Protein AF-J9R1G7-F1 (afdb_monomer)

Foldseek 3Di:
DPPVPPVVVVVVCLACLLVQLVVLLVCLVVVVVVVVVVDVVPPDPVVVVSVVCNCVRRVVSNVVSLVRYPDPVVVVCPPPVNVLLVLLVVVLVVCVPDCQLVCCCPPPHVDPVVSSVVSSVVSSVCCVPPVVVVVVVVCVVVVVVVD

pLDDT: mean 84.34, std 15.71, range [38.69, 96.69]

Radius of gyration: 21.65 Å; Cα contacts (8 Å, |Δi|>4): 95; chains: 1; bounding box: 41×63×59 Å

Mean predicted aligned error: 9.27 Å

Solvent-accessible surface area (backbone atoms only — not comparable to full-atom values): 8139 Å² total; per-residue (Å²): 144,71,76,78,63,60,66,58,52,60,60,59,51,62,74,43,35,36,58,50,7,50,49,43,43,52,54,49,58,59,49,46,58,58,50,56,74,77,38,92,73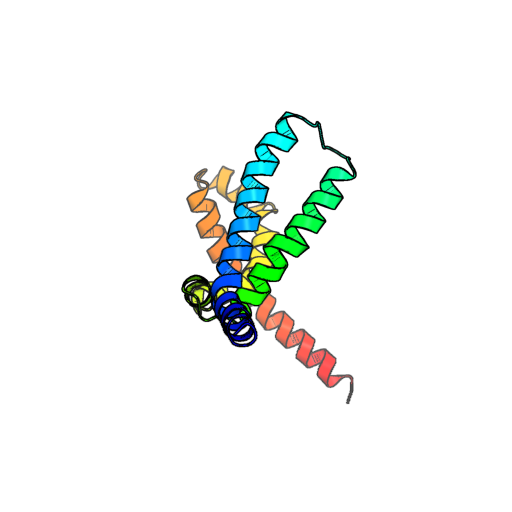,83,82,45,70,65,58,58,54,51,52,52,47,43,44,62,57,11,48,47,36,24,53,52,19,45,74,75,28,92,43,75,65,33,54,56,57,66,31,72,67,44,44,50,50,56,69,17,42,63,52,30,53,56,45,62,75,40,65,58,50,58,51,39,39,75,74,75,49,74,48,66,68,57,49,52,54,52,45,50,51,52,16,47,50,46,32,66,73,44,52,51,53,49,52,53,50,51,52,54,56,60,64,61,75,78,115

Structure (mmCIF, N/CA/C/O backbone):
data_AF-J9R1G7-F1
#
_entry.id   AF-J9R1G7-F1
#
loop_
_atom_site.group_PDB
_atom_site.id
_atom_site.type_symbol
_atom_site.label_atom_id
_atom_site.label_alt_id
_atom_site.label_comp_id
_atom_site.label_asym_id
_atom_site.label_entity_id
_atom_site.label_seq_id
_atom_site.pdbx_PDB_ins_code
_atom_site.Cartn_x
_atom_site.Cartn_y
_atom_site.Cartn_z
_atom_site.occupancy
_atom_site.B_iso_or_equiv
_atom_site.auth_seq_id
_atom_site.auth_comp_id
_atom_site.auth_asym_id
_atom_site.auth_atom_id
_atom_site.pdbx_PDB_model_num
ATOM 1 N N . MET A 1 1 ? 4.847 34.537 34.236 1.00 44.34 1 MET A N 1
ATOM 2 C CA . MET A 1 1 ? 4.129 34.689 32.946 1.00 44.34 1 MET A CA 1
ATOM 3 C C . MET A 1 1 ? 4.749 33.846 31.812 1.00 44.34 1 MET A C 1
ATOM 5 O O . MET A 1 1 ? 4.750 34.285 30.675 1.00 44.34 1 MET A O 1
ATOM 9 N N . LEU A 1 2 ? 5.260 32.627 32.073 1.00 48.72 2 LEU A N 1
ATOM 10 C CA . LEU A 1 2 ? 5.882 31.783 31.025 1.00 48.72 2 LEU A CA 1
ATOM 11 C C . LEU A 1 2 ? 5.438 30.304 31.023 1.00 48.72 2 LEU A C 1
ATOM 13 O O . LEU A 1 2 ? 5.747 29.585 30.083 1.00 48.72 2 LEU A O 1
ATOM 17 N N . VAL A 1 3 ? 4.651 29.850 32.006 1.00 48.97 3 VAL A N 1
ATOM 18 C CA . VAL A 1 3 ? 4.278 28.424 32.145 1.00 48.97 3 VAL A CA 1
ATOM 19 C C . VAL A 1 3 ? 2.987 28.054 31.390 1.00 48.97 3 VAL A C 1
ATOM 21 O O . VAL A 1 3 ? 2.792 26.903 31.016 1.00 48.97 3 VAL A O 1
ATOM 24 N N . SER A 1 4 ? 2.114 29.011 31.058 1.00 43.72 4 SER A N 1
ATOM 25 C CA . SER A 1 4 ? 0.819 28.710 30.415 1.00 43.72 4 SER A CA 1
ATOM 26 C C . SER A 1 4 ? 0.875 28.522 28.891 1.00 43.72 4 SER A C 1
ATOM 28 O O . SER A 1 4 ? -0.090 28.044 28.296 1.00 43.72 4 SER A O 1
ATOM 30 N N . LYS A 1 5 ? 1.989 28.871 28.231 1.00 46.72 5 LYS A N 1
ATOM 31 C CA . LYS A 1 5 ? 2.103 28.810 26.760 1.00 46.72 5 LYS A CA 1
ATOM 32 C C . LYS A 1 5 ? 2.561 27.437 26.243 1.00 46.72 5 LYS A C 1
ATOM 34 O O . LYS A 1 5 ? 2.266 27.089 25.103 1.00 46.72 5 LYS A O 1
ATOM 39 N N . GLN A 1 6 ? 3.228 26.637 27.080 1.00 48.12 6 GLN A N 1
ATOM 40 C CA . GLN A 1 6 ? 3.824 25.353 26.683 1.00 48.12 6 GLN A CA 1
ATOM 41 C C . GLN A 1 6 ? 2.781 24.227 26.551 1.00 48.12 6 GLN A C 1
ATOM 43 O O . GLN A 1 6 ? 2.827 23.460 25.592 1.00 48.12 6 GLN A O 1
ATOM 48 N N . SER A 1 7 ? 1.776 24.193 27.435 1.00 40.03 7 SER A N 1
ATOM 49 C CA . SER A 1 7 ? 0.690 23.194 27.413 1.00 40.03 7 SER A CA 1
ATOM 50 C C . SER A 1 7 ? -0.193 23.295 26.157 1.00 40.03 7 SER A C 1
ATOM 52 O O . SER A 1 7 ? -0.571 22.289 25.556 1.00 40.03 7 SER A O 1
ATOM 54 N N . LYS A 1 8 ? -0.440 24.518 25.669 1.00 38.69 8 LYS A N 1
ATOM 55 C CA . LYS A 1 8 ? -1.257 24.748 24.468 1.00 38.69 8 LYS A CA 1
ATOM 56 C C . LYS A 1 8 ? -0.552 24.297 23.179 1.00 38.69 8 LYS A C 1
ATOM 58 O O . LYS A 1 8 ? -1.217 23.843 22.257 1.00 38.69 8 LYS A O 1
ATOM 63 N N . SER A 1 9 ? 0.781 24.372 23.126 1.00 40.84 9 SER A N 1
ATOM 64 C CA . SER A 1 9 ? 1.578 23.993 21.946 1.00 40.84 9 SER A CA 1
ATOM 65 C C . SER A 1 9 ? 1.567 22.479 21.682 1.00 40.84 9 SER A C 1
ATOM 67 O O . SER A 1 9 ? 1.440 22.046 20.539 1.00 40.84 9 SER A O 1
ATOM 69 N N . ILE A 1 10 ? 1.605 21.663 22.742 1.00 50.75 10 ILE A N 1
ATOM 70 C CA . ILE A 1 10 ? 1.599 20.192 22.633 1.00 50.75 10 ILE A CA 1
ATOM 71 C C . ILE A 1 10 ? 0.238 19.682 22.133 1.00 50.75 10 ILE A C 1
ATOM 73 O O . ILE A 1 10 ? 0.178 18.743 21.342 1.00 50.75 10 ILE A O 1
ATOM 77 N N . HIS A 1 11 ? -0.858 20.339 22.525 1.00 44.75 11 HIS A N 1
ATOM 78 C CA . HIS A 1 11 ? -2.198 19.958 22.079 1.00 44.75 11 HIS A CA 1
ATOM 79 C C . HIS A 1 11 ? -2.464 20.316 20.604 1.00 44.75 11 HIS A C 1
ATOM 81 O O . HIS A 1 11 ? -3.160 19.576 19.923 1.00 44.75 11 HIS A O 1
ATOM 87 N N . ILE A 1 12 ? -1.871 21.405 20.094 1.00 48.12 12 ILE A N 1
ATOM 88 C CA . ILE A 1 12 ? -2.009 21.847 18.690 1.00 48.12 12 ILE A CA 1
ATOM 89 C C . ILE A 1 12 ? -1.182 20.971 17.735 1.00 48.12 12 ILE A C 1
ATOM 91 O O . ILE A 1 12 ? -1.576 20.758 16.588 1.00 48.12 12 ILE A O 1
ATOM 95 N N . LEU A 1 13 ? -0.043 20.441 18.199 1.00 52.03 13 LEU A N 1
ATOM 96 C CA . LEU A 1 13 ? 0.766 19.488 17.432 1.00 52.03 13 LEU A CA 1
ATOM 97 C C . LEU A 1 13 ? 0.046 18.153 17.228 1.00 52.03 13 LEU A C 1
ATOM 99 O O . LEU A 1 13 ? 0.282 17.499 16.219 1.00 52.03 13 LEU A O 1
ATOM 103 N N . LYS A 1 14 ? -0.854 17.784 18.146 1.00 55.56 14 LYS A N 1
ATOM 104 C CA . LYS A 1 14 ? -1.603 16.526 18.104 1.00 55.56 14 LYS A CA 1
ATOM 105 C C . LYS A 1 14 ? -2.664 16.467 16.999 1.00 55.56 14 LYS A C 1
ATOM 107 O O . LYS A 1 14 ? -3.180 15.388 16.772 1.00 55.56 14 LYS A O 1
ATOM 112 N N . ASP A 1 15 ? -2.987 17.586 16.345 1.00 63.38 15 ASP A N 1
ATOM 113 C CA . ASP A 1 15 ? -4.020 17.660 15.297 1.00 63.38 15 ASP A CA 1
ATOM 114 C C . ASP A 1 15 ? -3.435 17.817 13.875 1.00 63.38 15 ASP A C 1
ATOM 116 O O . ASP A 1 15 ? -4.180 18.027 12.911 1.00 63.38 15 ASP A O 1
ATOM 120 N N . LYS A 1 16 ? -2.100 17.787 13.725 1.00 80.06 16 LYS A N 1
ATOM 121 C CA . LYS A 1 16 ? -1.414 18.059 12.445 1.00 80.06 16 LYS A CA 1
ATOM 122 C C . LYS A 1 16 ? -0.255 17.116 12.117 1.00 80.06 16 LYS A C 1
ATOM 124 O O . LYS A 1 16 ? 0.399 17.323 11.091 1.00 80.06 16 LYS A O 1
ATOM 129 N N . VAL A 1 17 ? 0.002 16.082 12.915 1.00 88.62 17 VAL A N 1
ATOM 130 C CA . VAL A 1 17 ? 1.087 15.114 12.682 1.00 88.62 17 VAL A CA 1
ATOM 131 C C . VAL A 1 17 ? 0.907 14.407 11.337 1.00 88.62 17 VAL A C 1
ATOM 133 O O . VAL A 1 17 ? 1.890 14.211 10.622 1.00 88.62 17 VAL A O 1
ATOM 136 N N . THR A 1 18 ? -0.338 14.125 10.926 1.00 88.50 18 THR A N 1
ATOM 137 C CA . THR A 1 18 ? -0.625 13.537 9.603 1.00 88.50 18 THR A CA 1
ATOM 138 C C . THR A 1 18 ? -0.035 14.390 8.474 1.00 88.50 18 THR A C 1
ATOM 140 O O . THR A 1 18 ? 0.643 13.881 7.583 1.00 88.50 18 THR A O 1
ATOM 143 N N . TYR A 1 19 ? -0.257 15.708 8.518 1.00 90.25 19 TYR A N 1
ATOM 144 C CA . TYR A 1 19 ? 0.227 16.626 7.485 1.00 90.25 19 TYR A CA 1
ATOM 145 C C . TYR A 1 19 ? 1.737 16.849 7.567 1.00 90.25 19 TYR A C 1
ATOM 147 O O . TYR A 1 19 ? 2.374 17.015 6.530 1.00 90.25 19 TYR A O 1
ATOM 155 N N . VAL A 1 20 ? 2.318 16.807 8.771 1.00 91.38 20 VAL A N 1
ATOM 156 C CA . VAL A 1 20 ? 3.777 16.852 8.955 1.00 91.38 20 VAL A CA 1
ATOM 157 C C . VAL A 1 20 ? 4.438 15.641 8.294 1.00 91.38 20 VAL A C 1
ATOM 159 O O . VAL A 1 20 ? 5.375 15.821 7.518 1.00 91.3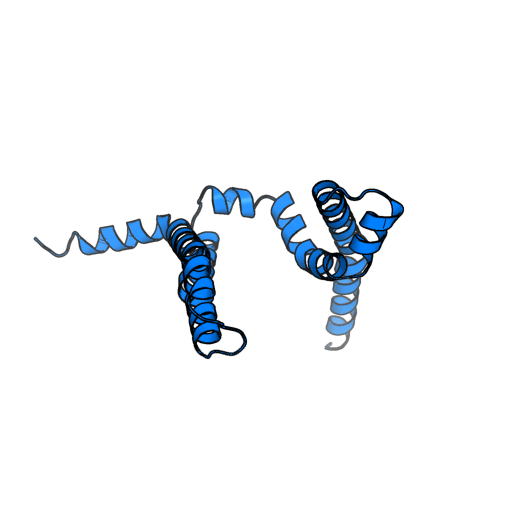8 20 VAL A O 1
ATOM 162 N N . GLY A 1 21 ? 3.916 14.430 8.522 1.00 91.62 21 GLY A N 1
ATOM 163 C CA . GLY A 1 21 ? 4.422 13.211 7.883 1.00 91.62 21 GLY A CA 1
ATOM 164 C C . GLY A 1 21 ? 4.338 13.273 6.354 1.00 91.62 21 GLY A C 1
ATOM 165 O O . GLY A 1 21 ? 5.317 12.990 5.666 1.00 91.62 21 GLY A O 1
ATOM 166 N N . ILE A 1 22 ? 3.205 13.738 5.811 1.00 92.00 22 ILE A N 1
ATOM 167 C CA . ILE A 1 22 ? 3.042 13.953 4.359 1.00 92.00 22 ILE A CA 1
ATOM 168 C C . ILE A 1 22 ? 4.045 14.980 3.835 1.00 92.00 22 ILE A C 1
ATOM 170 O O . ILE A 1 22 ? 4.667 14.747 2.800 1.00 92.00 22 ILE A O 1
ATOM 174 N N . GLY A 1 23 ? 4.226 16.094 4.546 1.00 93.69 23 GLY A N 1
ATOM 175 C CA . GLY A 1 23 ? 5.189 17.130 4.179 1.00 93.69 23 GLY A CA 1
ATOM 176 C C . GLY A 1 23 ? 6.608 16.576 4.071 1.00 93.69 23 GLY A C 1
ATOM 177 O O . GLY A 1 23 ? 7.266 16.788 3.054 1.00 93.69 23 GLY A O 1
ATOM 178 N N . PHE A 1 24 ? 7.051 15.795 5.059 1.00 93.19 24 PHE A N 1
ATOM 179 C CA . PHE A 1 24 ? 8.362 15.138 5.024 1.00 93.19 24 PHE A CA 1
ATOM 180 C C . PHE A 1 24 ? 8.507 14.162 3.854 1.00 93.19 24 PHE A C 1
ATOM 182 O O . PHE A 1 24 ? 9.546 14.162 3.194 1.00 93.19 24 PHE A O 1
ATOM 189 N N . ILE A 1 25 ? 7.474 13.367 3.557 1.00 93.25 25 ILE A N 1
ATOM 190 C CA . ILE A 1 25 ? 7.489 12.449 2.408 1.00 93.25 25 ILE A CA 1
ATOM 191 C C . ILE A 1 25 ? 7.631 13.232 1.097 1.00 93.25 25 ILE A C 1
ATOM 193 O O . ILE A 1 25 ? 8.459 12.875 0.262 1.00 93.25 25 ILE A O 1
ATOM 197 N N . LEU A 1 26 ? 6.872 14.316 0.914 1.00 93.69 26 LEU A N 1
ATOM 198 C CA . LEU A 1 26 ? 6.946 15.137 -0.299 1.00 93.69 26 LEU A CA 1
ATOM 199 C C . LEU A 1 26 ? 8.319 15.793 -0.465 1.00 93.69 26 LEU A C 1
ATOM 201 O O . LEU A 1 26 ? 8.897 15.736 -1.551 1.00 93.69 26 LEU A O 1
ATOM 205 N N . VAL A 1 27 ? 8.865 16.362 0.613 1.00 92.25 27 VAL A N 1
ATOM 206 C CA . VAL A 1 27 ? 10.213 16.949 0.613 1.00 92.25 27 VAL A CA 1
ATOM 207 C C . VAL A 1 27 ? 11.260 15.893 0.262 1.00 92.25 27 VAL A C 1
ATOM 209 O O . VAL A 1 27 ? 12.134 16.159 -0.560 1.00 92.25 27 VAL A O 1
ATOM 212 N N . TYR A 1 28 ? 11.150 14.685 0.820 1.00 90.00 28 TYR A N 1
ATOM 213 C CA . TYR A 1 28 ? 12.053 13.582 0.498 1.00 90.00 28 TYR A CA 1
ATOM 214 C C . TYR A 1 28 ? 11.972 13.173 -0.978 1.00 90.00 28 TYR A C 1
ATOM 216 O O . TYR A 1 28 ? 13.008 13.014 -1.618 1.00 90.00 28 TYR A O 1
ATOM 224 N N . LEU A 1 29 ? 10.766 13.026 -1.538 1.00 88.94 29 LEU A N 1
ATOM 225 C CA . LEU A 1 29 ? 10.580 12.620 -2.937 1.00 88.94 29 LEU A CA 1
ATOM 226 C C . LEU A 1 29 ? 11.165 13.644 -3.916 1.00 88.94 29 LEU A C 1
ATOM 228 O O . LEU A 1 29 ? 11.865 13.262 -4.854 1.00 88.94 29 LEU A O 1
ATOM 232 N N . ILE A 1 30 ? 10.920 14.935 -3.671 1.00 89.06 30 ILE A N 1
ATOM 233 C CA . ILE A 1 30 ? 11.469 16.023 -4.492 1.00 89.06 30 ILE A CA 1
ATOM 234 C C . ILE A 1 30 ? 12.990 16.092 -4.317 1.00 89.06 30 ILE A C 1
ATOM 236 O O . ILE A 1 30 ? 13.727 16.140 -5.299 1.00 89.06 30 ILE A O 1
ATOM 240 N N . GLY A 1 31 ? 13.479 16.034 -3.075 1.00 84.94 31 GLY A N 1
ATOM 241 C CA . GLY A 1 31 ? 14.910 16.073 -2.773 1.00 84.94 31 GLY A CA 1
ATOM 242 C C . GLY A 1 31 ? 15.681 14.903 -3.387 1.00 84.94 31 GLY A C 1
ATOM 243 O O . GLY A 1 31 ? 16.768 15.099 -3.931 1.00 84.94 31 GLY A O 1
ATOM 244 N N . MET A 1 32 ? 15.106 13.696 -3.378 1.00 79.00 32 MET A N 1
ATOM 245 C CA . MET A 1 32 ? 15.741 12.502 -3.940 1.00 79.00 32 MET A CA 1
ATOM 246 C C . MET A 1 32 ? 15.998 12.632 -5.447 1.00 79.00 32 MET A C 1
ATOM 248 O O . MET A 1 32 ? 16.994 12.092 -5.931 1.00 79.00 32 MET A O 1
ATOM 252 N N . GLN A 1 33 ? 15.154 13.358 -6.188 1.00 80.06 33 GLN A N 1
ATOM 253 C CA . GLN A 1 33 ? 15.367 13.596 -7.618 1.00 80.06 33 GLN A CA 1
ATOM 254 C C . GLN A 1 33 ? 16.667 14.370 -7.880 1.00 80.06 33 GLN A C 1
ATOM 256 O O . GLN A 1 33 ? 17.425 14.005 -8.777 1.00 80.06 33 GLN A O 1
ATOM 261 N N . TYR A 1 34 ? 16.957 15.391 -7.071 1.00 79.00 34 TYR A N 1
ATOM 262 C CA . TYR A 1 34 ? 18.193 16.169 -7.181 1.00 79.00 34 TYR A CA 1
ATOM 263 C C . TYR A 1 34 ? 19.409 15.395 -6.662 1.00 79.00 34 TYR A C 1
ATOM 265 O O . TYR A 1 34 ? 20.460 15.406 -7.295 1.00 79.00 34 TYR A O 1
ATOM 273 N N . PHE A 1 35 ? 19.261 14.661 -5.554 1.00 73.69 35 PHE A N 1
ATOM 274 C CA . PHE A 1 35 ? 20.349 13.850 -4.995 1.00 73.69 35 PHE A CA 1
ATOM 275 C C . PHE A 1 35 ? 20.801 12.731 -5.943 1.00 73.69 35 PHE A C 1
ATOM 277 O O . PHE A 1 35 ? 22.002 12.531 -6.116 1.00 73.69 35 PHE A O 1
ATOM 284 N N . ARG A 1 36 ? 19.863 12.038 -6.605 1.00 71.19 36 ARG A N 1
ATOM 285 C CA . ARG A 1 36 ? 20.183 11.001 -7.605 1.00 71.19 36 ARG A CA 1
ATOM 286 C C . ARG A 1 36 ? 20.845 11.550 -8.868 1.00 71.19 36 ARG A C 1
ATOM 288 O O . ARG A 1 36 ? 21.535 10.802 -9.544 1.00 71.19 36 ARG A O 1
ATOM 295 N N . ALA A 1 37 ? 20.612 12.817 -9.208 1.00 68.12 37 ALA A N 1
ATOM 296 C CA . ALA A 1 37 ? 21.241 13.443 -10.369 1.00 68.12 37 ALA A CA 1
ATOM 297 C C . ALA A 1 37 ? 22.720 13.790 -10.123 1.00 68.12 37 ALA A C 1
ATOM 299 O O . ALA A 1 37 ? 23.482 13.906 -11.077 1.00 68.12 37 ALA A O 1
ATOM 300 N N . ILE A 1 38 ? 23.117 13.961 -8.857 1.00 65.06 38 ILE A N 1
ATOM 301 C CA . ILE A 1 38 ? 24.473 14.369 -8.463 1.00 65.06 38 ILE A CA 1
ATOM 302 C C . ILE A 1 38 ? 25.321 13.163 -8.026 1.00 65.06 38 ILE A C 1
ATOM 304 O O . ILE A 1 38 ? 26.526 13.151 -8.261 1.00 65.06 38 ILE A O 1
ATOM 308 N N . PHE A 1 39 ? 24.709 12.138 -7.422 1.00 64.88 39 PHE A N 1
ATOM 309 C CA . PHE A 1 39 ? 25.402 10.956 -6.905 1.00 64.88 39 PHE A CA 1
ATOM 310 C C . PHE A 1 39 ? 24.907 9.676 -7.604 1.00 64.88 39 PHE A C 1
ATOM 312 O O . PHE A 1 39 ? 23.706 9.394 -7.609 1.00 64.88 39 PHE A O 1
ATOM 319 N N . ASP A 1 40 ? 25.823 8.871 -8.160 1.00 63.19 40 ASP A N 1
ATOM 320 C CA . ASP A 1 40 ? 25.521 7.583 -8.814 1.00 63.19 40 ASP A CA 1
ATOM 321 C C . ASP A 1 40 ? 25.271 6.481 -7.757 1.00 63.19 40 ASP A C 1
ATOM 323 O O . ASP A 1 40 ? 26.081 5.594 -7.485 1.00 63.19 40 ASP A O 1
ATOM 327 N N . LEU A 1 41 ? 24.141 6.613 -7.057 1.00 62.09 41 LEU A N 1
ATOM 328 C CA . LEU A 1 41 ? 23.792 5.890 -5.829 1.00 62.09 41 LEU A CA 1
ATOM 329 C C . LEU A 1 41 ? 23.247 4.479 -6.103 1.00 62.09 41 LEU A C 1
ATOM 331 O O . LEU A 1 41 ? 22.105 4.165 -5.753 1.00 62.09 41 LEU A O 1
ATOM 335 N N . LYS A 1 42 ? 24.043 3.604 -6.727 1.00 59.22 42 LYS A N 1
ATOM 336 C CA . LYS A 1 42 ? 23.653 2.188 -6.881 1.00 59.22 42 LYS A CA 1
ATOM 337 C C . LYS A 1 42 ? 23.893 1.341 -5.622 1.00 59.22 42 LYS A C 1
ATOM 339 O O . LYS A 1 42 ? 23.116 0.420 -5.401 1.00 59.22 42 LYS A O 1
ATOM 344 N N . TYR A 1 43 ? 24.887 1.666 -4.782 1.00 62.12 43 TYR A N 1
ATOM 345 C CA . TYR A 1 43 ? 25.253 0.866 -3.590 1.00 62.12 43 TYR A CA 1
ATOM 346 C C . TYR A 1 43 ? 25.784 1.688 -2.405 1.00 62.12 43 TYR A C 1
ATOM 348 O O . TYR A 1 43 ? 26.560 1.200 -1.588 1.00 62.12 43 TYR A O 1
ATOM 356 N N . ASP A 1 44 ? 25.393 2.953 -2.312 1.00 70.81 44 ASP A N 1
ATOM 357 C CA . ASP A 1 44 ? 25.949 3.859 -1.312 1.00 70.81 44 ASP A CA 1
ATOM 358 C C . ASP A 1 44 ? 25.221 3.707 0.045 1.00 70.81 44 ASP A C 1
ATOM 360 O O . ASP A 1 44 ? 23.981 3.716 0.069 1.00 70.81 44 ASP A O 1
ATOM 364 N N . PRO A 1 45 ? 25.941 3.617 1.183 1.00 79.12 45 PRO A N 1
ATOM 365 C CA . PRO A 1 45 ? 25.388 3.799 2.529 1.00 79.12 45 PRO A CA 1
ATOM 366 C C . PRO A 1 45 ? 24.392 4.963 2.653 1.00 79.12 45 PRO A C 1
ATOM 368 O O . PRO A 1 45 ? 23.433 4.882 3.428 1.00 79.12 45 PRO A O 1
ATOM 371 N N . ALA A 1 46 ? 24.560 6.016 1.848 1.00 78.62 46 ALA A N 1
ATOM 372 C CA . ALA A 1 46 ? 23.628 7.135 1.765 1.00 78.62 46 ALA A CA 1
ATOM 373 C C . ALA A 1 46 ? 22.181 6.712 1.434 1.00 78.62 46 ALA A C 1
ATOM 375 O O . ALA A 1 46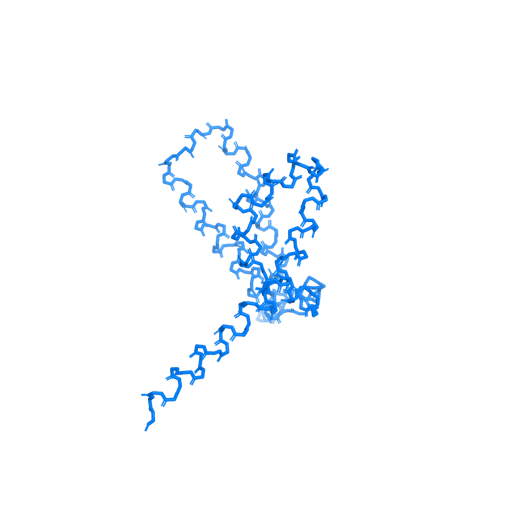 ? 21.237 7.277 1.990 1.00 78.62 46 ALA A O 1
ATOM 376 N N . VAL A 1 47 ? 21.972 5.690 0.591 1.00 78.50 47 VAL A N 1
ATOM 377 C CA . VAL A 1 47 ? 20.623 5.188 0.269 1.00 78.50 47 VAL A CA 1
ATOM 378 C C . VAL A 1 47 ? 19.976 4.584 1.509 1.00 78.50 47 VAL A C 1
ATOM 380 O O . VAL A 1 47 ? 18.836 4.932 1.819 1.00 78.50 47 VAL A O 1
ATOM 383 N N . PHE A 1 48 ? 20.705 3.750 2.256 1.00 84.06 48 PHE A N 1
ATOM 384 C CA . PHE A 1 48 ? 20.212 3.141 3.494 1.00 84.06 48 PHE A CA 1
ATOM 385 C C . PHE A 1 48 ? 19.820 4.203 4.528 1.00 84.06 48 PHE A C 1
ATOM 387 O O . PHE A 1 48 ? 18.708 4.168 5.059 1.00 84.06 48 PHE A O 1
ATOM 394 N N . VAL A 1 49 ? 20.688 5.198 4.747 1.00 85.88 49 VAL A N 1
ATOM 395 C CA . VAL A 1 49 ? 20.407 6.324 5.653 1.00 85.88 49 VAL A CA 1
ATOM 396 C C . VAL A 1 49 ? 19.170 7.096 5.192 1.00 85.88 49 VAL A C 1
ATOM 398 O O . VAL A 1 49 ? 18.295 7.402 6.001 1.00 85.88 49 VAL A O 1
ATOM 401 N N . SER A 1 50 ? 19.044 7.354 3.887 1.00 85.38 50 SER A N 1
ATOM 402 C CA . SER A 1 50 ? 17.897 8.074 3.327 1.00 85.38 50 SER A CA 1
ATOM 403 C C . SER A 1 50 ? 16.581 7.298 3.494 1.00 85.38 50 SER A C 1
ATOM 405 O O . SER A 1 50 ? 15.559 7.898 3.825 1.00 85.38 50 SER A O 1
ATOM 407 N N . MET A 1 51 ? 16.592 5.969 3.325 1.00 86.75 51 MET A N 1
ATOM 408 C CA . MET A 1 51 ? 15.405 5.131 3.526 1.00 86.75 51 MET A CA 1
ATOM 409 C C . MET A 1 51 ? 15.022 5.052 5.006 1.00 86.75 51 MET A C 1
ATOM 411 O O . MET A 1 51 ? 13.837 5.133 5.336 1.00 86.75 51 MET A O 1
ATOM 415 N N . GLY A 1 52 ? 16.012 4.955 5.899 1.00 90.62 52 GLY A N 1
ATOM 416 C CA . GLY A 1 52 ? 15.796 5.029 7.344 1.00 90.62 52 GLY A CA 1
ATOM 417 C C . GLY A 1 52 ? 15.173 6.363 7.759 1.00 90.62 52 GLY A C 1
ATOM 418 O O . GLY A 1 52 ? 14.168 6.379 8.470 1.00 90.62 52 GLY A O 1
ATOM 419 N N . ALA A 1 53 ? 15.705 7.475 7.245 1.00 90.19 53 ALA A N 1
ATOM 420 C CA . ALA A 1 53 ? 15.171 8.811 7.495 1.00 90.19 53 ALA A CA 1
ATOM 421 C C . ALA A 1 53 ? 13.727 8.963 6.989 1.00 90.19 53 ALA A C 1
ATOM 423 O O . ALA A 1 53 ? 12.876 9.449 7.732 1.00 90.19 53 ALA A O 1
ATOM 424 N N . LEU A 1 54 ? 13.417 8.497 5.771 1.00 92.06 54 LEU A N 1
ATOM 425 C CA . LEU A 1 54 ? 12.049 8.514 5.237 1.00 92.06 54 LEU A CA 1
ATOM 426 C C . LEU A 1 54 ? 11.088 7.699 6.114 1.00 92.06 54 LEU A C 1
ATOM 428 O O . LEU A 1 54 ? 9.979 8.151 6.407 1.00 92.06 54 LEU A O 1
ATOM 432 N N . SER A 1 55 ? 11.505 6.505 6.536 1.00 93.00 55 SER A N 1
ATOM 433 C CA . SER A 1 55 ? 10.677 5.633 7.370 1.00 93.00 55 SER A CA 1
ATOM 434 C C . SER A 1 55 ? 10.374 6.273 8.728 1.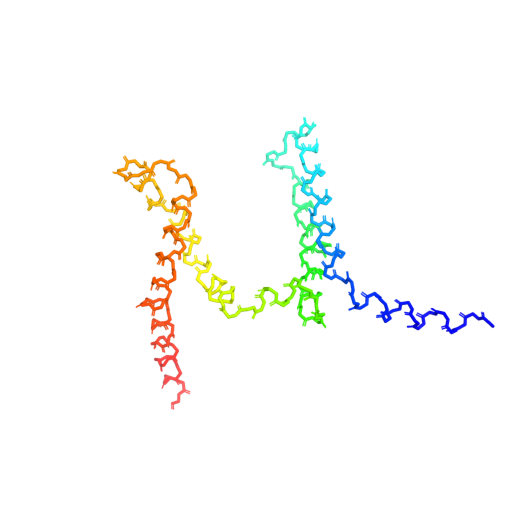00 93.00 55 SER A C 1
ATOM 436 O O . SER A 1 55 ? 9.216 6.332 9.143 1.00 93.00 55 SER A O 1
ATOM 438 N N . LEU A 1 56 ? 11.391 6.832 9.390 1.00 93.75 56 LEU A N 1
ATOM 439 C CA . LEU A 1 56 ? 11.264 7.392 10.738 1.00 93.75 56 LEU A CA 1
ATOM 440 C C . LEU A 1 56 ? 10.635 8.788 10.779 1.00 93.75 56 LEU A C 1
ATOM 442 O O . LEU A 1 56 ? 9.891 9.079 11.709 1.00 93.75 56 LEU A O 1
ATOM 446 N N . LEU A 1 57 ? 10.933 9.657 9.810 1.00 92.38 57 LEU A N 1
ATOM 447 C CA . LEU A 1 57 ? 10.481 11.056 9.816 1.00 92.38 57 LEU A CA 1
ATOM 448 C C . LEU A 1 57 ? 9.260 11.299 8.922 1.00 92.38 57 LEU A C 1
ATOM 450 O O . LEU A 1 57 ? 8.509 12.242 9.155 1.00 92.38 57 LEU A O 1
ATOM 454 N N . GLY A 1 58 ? 9.044 10.460 7.908 1.00 92.50 58 GLY A N 1
ATOM 455 C CA . GLY A 1 58 ? 7.896 10.555 7.008 1.00 92.50 58 GLY A CA 1
ATOM 456 C C . GLY A 1 58 ? 6.797 9.563 7.371 1.00 92.50 58 GLY A C 1
ATOM 457 O O . GLY A 1 58 ? 5.693 9.953 7.756 1.00 92.50 58 GLY A O 1
ATOM 458 N N . ILE A 1 59 ? 7.104 8.268 7.257 1.00 93.62 59 ILE A N 1
ATOM 459 C CA . ILE A 1 59 ? 6.102 7.195 7.356 1.00 93.62 59 ILE A CA 1
ATOM 460 C C . ILE A 1 59 ? 5.605 7.023 8.795 1.00 93.62 59 ILE A C 1
ATOM 462 O O . ILE A 1 59 ? 4.395 6.979 9.012 1.00 93.62 59 ILE A O 1
ATOM 466 N N . ALA A 1 60 ? 6.496 6.953 9.787 1.00 94.38 60 ALA A N 1
ATOM 467 C CA . ALA A 1 60 ? 6.093 6.732 11.176 1.00 94.38 60 ALA A CA 1
ATOM 468 C C . ALA A 1 60 ? 5.189 7.859 11.728 1.00 94.38 60 ALA A C 1
ATOM 470 O O . ALA A 1 60 ? 4.133 7.533 12.278 1.00 94.38 60 ALA A O 1
ATOM 471 N N . PRO A 1 61 ? 5.486 9.162 11.528 1.00 92.25 61 PRO A N 1
ATOM 472 C CA . PRO A 1 61 ? 4.589 10.239 11.943 1.00 92.25 61 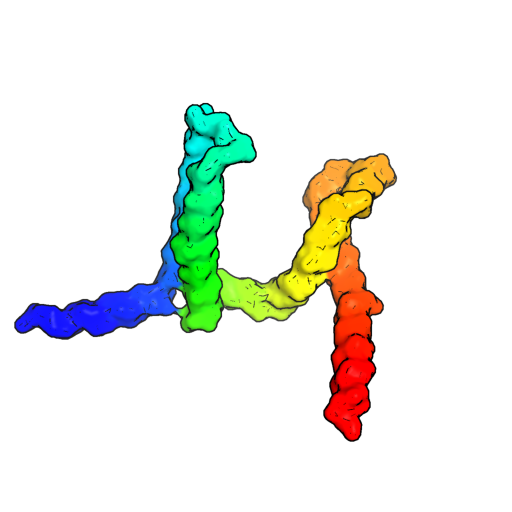PRO A CA 1
ATOM 473 C C . PRO A 1 61 ? 3.282 10.249 11.150 1.00 92.25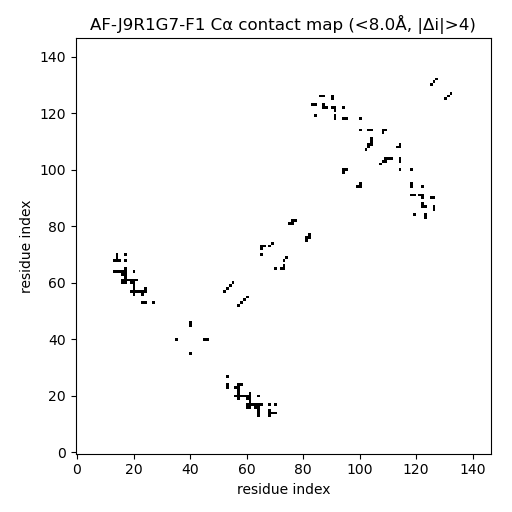 61 PRO A C 1
ATOM 475 O O . PRO A 1 61 ? 2.226 10.492 11.730 1.00 92.25 61 PRO A O 1
ATOM 478 N N . LEU A 1 62 ? 3.320 9.923 9.851 1.00 93.94 62 LEU A N 1
ATOM 479 C CA . LEU A 1 62 ? 2.109 9.781 9.042 1.00 93.94 62 LEU A CA 1
ATOM 480 C C . LEU A 1 62 ? 1.177 8.710 9.619 1.00 93.94 62 LEU A C 1
ATOM 482 O O . LEU A 1 62 ? -0.002 8.985 9.823 1.00 93.94 62 LEU A O 1
ATOM 486 N N . LEU A 1 63 ? 1.697 7.511 9.901 1.00 92.81 63 LEU A N 1
ATOM 487 C CA . LEU A 1 63 ? 0.915 6.416 10.483 1.00 92.81 63 LEU A CA 1
ATOM 488 C C . LEU A 1 63 ? 0.392 6.784 11.873 1.00 92.81 63 LEU A C 1
ATOM 490 O O . LEU A 1 63 ? -0.784 6.568 12.161 1.00 92.81 63 LEU A O 1
ATOM 494 N N . TRP A 1 64 ? 1.236 7.390 12.713 1.00 92.50 64 TRP A N 1
ATOM 495 C CA . TRP A 1 64 ? 0.833 7.857 14.038 1.00 92.50 64 TRP A CA 1
ATOM 496 C C . TRP A 1 64 ? -0.319 8.864 13.967 1.00 92.50 64 TRP A C 1
ATOM 498 O O . TRP A 1 64 ? -1.311 8.714 14.685 1.00 92.50 64 TRP A O 1
ATOM 508 N N . GLY A 1 65 ? -0.204 9.855 13.078 1.00 91.00 65 GLY A N 1
ATOM 509 C CA . GLY A 1 65 ? -1.238 10.853 12.829 1.00 91.00 65 GLY A CA 1
ATOM 510 C C . GLY A 1 65 ? -2.520 10.219 12.299 1.00 91.00 65 GLY A C 1
ATOM 511 O O . GLY A 1 65 ? -3.594 10.478 12.827 1.00 91.00 65 GLY A O 1
ATOM 512 N N . LEU A 1 66 ? -2.423 9.305 11.332 1.00 91.44 66 LEU A N 1
ATOM 513 C CA . LEU A 1 66 ? -3.596 8.656 10.744 1.00 91.44 66 LEU A CA 1
ATOM 514 C C . LEU A 1 66 ? -4.406 7.840 11.769 1.00 91.44 66 LEU A C 1
ATOM 516 O O . LEU A 1 66 ? -5.634 7.789 11.666 1.00 91.44 66 LEU A O 1
ATOM 520 N N . ILE A 1 67 ? -3.721 7.234 12.751 1.00 90.94 67 ILE A N 1
ATOM 521 C CA . ILE A 1 67 ? -4.321 6.440 13.836 1.00 90.94 67 ILE A CA 1
ATOM 522 C C . ILE A 1 67 ? -4.969 7.331 14.909 1.00 90.94 67 ILE A C 1
ATOM 524 O O . ILE A 1 67 ? -6.052 7.002 15.396 1.00 90.94 67 ILE A O 1
ATOM 528 N N . HIS A 1 68 ? -4.333 8.442 15.293 1.00 89.25 68 HIS A N 1
ATOM 529 C CA . HIS A 1 68 ? -4.774 9.261 16.433 1.00 89.25 68 HIS A CA 1
ATOM 530 C C . HIS A 1 68 ? -5.612 10.488 16.047 1.00 89.25 68 HIS A C 1
ATOM 532 O O . HIS A 1 68 ? -6.337 11.017 16.890 1.00 89.25 68 HIS A O 1
ATOM 538 N N . GLU A 1 69 ? -5.541 10.942 14.795 1.00 87.25 69 GLU A N 1
ATOM 539 C CA . GLU A 1 69 ? -6.172 12.175 14.322 1.00 87.25 69 GLU A CA 1
ATOM 540 C C . GLU A 1 69 ? -7.358 11.887 13.396 1.00 87.25 69 GLU A C 1
ATOM 542 O O . GLU A 1 69 ? -7.310 11.038 12.505 1.00 87.25 69 GLU A O 1
ATOM 547 N N . ARG A 1 70 ? -8.435 12.670 13.527 1.00 85.88 70 ARG A N 1
ATOM 548 C CA . ARG A 1 70 ? -9.600 12.614 12.624 1.00 85.88 70 ARG A CA 1
ATOM 549 C C . ARG A 1 70 ? -9.454 13.591 11.451 1.00 85.88 70 ARG A C 1
ATOM 551 O O . ARG A 1 70 ? -10.326 14.430 11.218 1.00 85.88 70 ARG A O 1
ATOM 558 N N . THR A 1 71 ? -8.359 13.483 10.701 1.00 89.56 71 THR A N 1
ATOM 559 C CA . THR A 1 71 ? -8.114 14.314 9.507 1.00 89.56 71 THR A CA 1
ATOM 560 C C . THR A 1 71 ? -8.979 13.892 8.313 1.00 89.56 71 THR A C 1
ATOM 562 O O . THR A 1 71 ? -9.526 12.789 8.275 1.00 89.56 71 THR A O 1
ATOM 565 N N . PHE A 1 72 ? -9.101 14.761 7.301 1.00 89.75 72 PHE A N 1
ATOM 566 C CA . PHE A 1 72 ? -9.765 14.425 6.032 1.00 89.75 72 PHE A CA 1
ATOM 567 C C . PHE A 1 72 ? -9.149 13.179 5.377 1.00 89.75 72 PHE A C 1
ATOM 569 O O . PHE A 1 72 ? -9.867 12.295 4.917 1.00 89.75 72 PHE A O 1
ATOM 576 N N . ILE A 1 73 ? -7.820 13.075 5.426 1.00 89.44 73 ILE A N 1
ATOM 577 C CA . ILE A 1 73 ? -7.062 11.941 4.893 1.00 89.44 73 ILE A CA 1
ATOM 578 C C . ILE A 1 73 ? -7.385 10.670 5.677 1.00 89.44 73 ILE A C 1
ATOM 580 O O . ILE A 1 73 ? -7.716 9.659 5.067 1.00 89.44 73 ILE A O 1
ATOM 584 N N . SER A 1 74 ? -7.396 10.731 7.014 1.00 90.56 74 SER A N 1
ATOM 585 C CA . SER A 1 74 ? -7.819 9.599 7.850 1.00 90.56 74 SER A CA 1
ATOM 586 C C . SER A 1 74 ? -9.248 9.147 7.515 1.00 90.56 74 SER A C 1
ATOM 588 O O . SER A 1 74 ? -9.494 7.950 7.377 1.00 90.56 74 SER A O 1
ATOM 590 N N . LYS A 1 75 ? -10.184 10.078 7.274 1.00 91.50 75 LYS A N 1
ATOM 591 C CA . LYS A 1 75 ? -11.568 9.742 6.885 1.00 91.50 75 LYS A CA 1
ATOM 592 C C . LYS A 1 75 ? -11.655 9.029 5.533 1.00 91.50 75 LYS A C 1
ATOM 594 O O . LYS A 1 75 ? -12.363 8.031 5.439 1.00 91.50 75 LYS A O 1
ATOM 599 N N . ILE A 1 76 ? -10.935 9.504 4.512 1.00 94.25 76 ILE A N 1
ATOM 600 C CA . ILE A 1 76 ? -10.891 8.840 3.196 1.00 94.25 76 ILE A CA 1
ATOM 601 C C . ILE A 1 76 ? -10.243 7.461 3.317 1.00 94.25 76 ILE A C 1
ATOM 603 O O . ILE A 1 76 ? -10.790 6.482 2.810 1.00 94.25 76 ILE A O 1
ATOM 607 N N . LEU A 1 77 ? -9.096 7.371 4.000 1.00 92.12 77 LEU A N 1
ATOM 608 C CA . LEU A 1 77 ? -8.352 6.117 4.120 1.00 92.12 77 LEU A CA 1
ATOM 609 C C . LEU A 1 77 ? -9.085 5.068 4.965 1.00 92.12 77 LEU A C 1
ATOM 611 O O . LEU A 1 77 ? -8.925 3.874 4.728 1.00 92.12 77 LEU A O 1
ATOM 615 N N . SER A 1 78 ? -9.939 5.508 5.891 1.00 93.81 78 SER A N 1
ATOM 616 C CA . SER A 1 78 ? -10.769 4.631 6.728 1.00 93.81 78 SER A CA 1
ATOM 617 C C . SER A 1 78 ? -12.101 4.234 6.080 1.00 93.81 78 SER A C 1
ATOM 619 O O . SER A 1 78 ? -12.866 3.480 6.683 1.00 93.81 78 SER A O 1
ATOM 621 N N . ALA A 1 79 ? -12.422 4.736 4.881 1.00 96.06 79 ALA A N 1
ATOM 622 C CA . ALA A 1 79 ? -13.654 4.373 4.186 1.00 96.06 79 ALA A CA 1
ATOM 623 C C . ALA A 1 79 ? -13.667 2.867 3.849 1.00 96.06 79 ALA A C 1
ATOM 625 O O . ALA A 1 79 ? -12.627 2.312 3.488 1.00 96.06 79 ALA A O 1
ATOM 626 N N . PRO A 1 80 ? -14.829 2.185 3.886 1.00 95.06 80 PRO A N 1
ATOM 627 C CA . PRO A 1 80 ? -14.903 0.727 3.730 1.00 95.06 80 PRO A CA 1
ATOM 628 C C . PRO A 1 80 ? -14.325 0.233 2.397 1.00 95.06 80 PRO A C 1
ATOM 630 O O . PRO A 1 80 ? -13.682 -0.813 2.350 1.00 95.06 80 PRO A O 1
ATOM 633 N N . PHE A 1 81 ? -14.500 1.010 1.324 1.00 94.38 81 PHE A N 1
ATOM 634 C CA . PHE A 1 81 ? -13.897 0.718 0.026 1.00 94.38 81 PHE A CA 1
ATOM 635 C C . PHE A 1 81 ? -12.364 0.809 0.060 1.00 94.38 81 PHE A C 1
ATOM 637 O O . PHE A 1 81 ? -11.691 -0.096 -0.427 1.00 94.38 81 PHE A O 1
ATOM 644 N N . MET A 1 82 ? -11.802 1.851 0.684 1.00 95.25 82 MET A N 1
ATOM 645 C CA . MET A 1 82 ? -10.348 2.002 0.803 1.00 95.25 82 MET A CA 1
ATOM 646 C C . MET A 1 82 ? -9.742 0.926 1.710 1.00 95.25 82 MET A C 1
ATOM 648 O O . MET A 1 82 ? -8.678 0.391 1.414 1.00 95.25 82 MET A O 1
ATOM 652 N N . VAL A 1 83 ? -10.455 0.540 2.770 1.00 94.56 83 VAL A N 1
ATOM 653 C CA . VAL A 1 83 ? -10.077 -0.584 3.632 1.00 94.56 83 VAL A CA 1
ATOM 654 C C . VAL A 1 83 ? -10.068 -1.898 2.844 1.00 94.56 83 VAL A C 1
ATOM 656 O O . VAL A 1 83 ? -9.133 -2.682 2.989 1.00 94.56 83 VAL A O 1
ATOM 659 N N . LEU A 1 84 ? -11.064 -2.145 1.984 1.00 95.38 84 LEU A N 1
ATOM 660 C CA . LEU A 1 84 ? -11.085 -3.326 1.112 1.00 95.38 84 LEU A CA 1
ATOM 661 C C . LEU A 1 84 ? -9.903 -3.328 0.130 1.00 95.38 84 LEU A C 1
ATOM 663 O O . LEU A 1 84 ? -9.211 -4.342 0.027 1.00 95.38 84 LEU A O 1
ATOM 667 N N . LEU A 1 85 ? -9.638 -2.196 -0.533 1.00 95.19 85 LEU A N 1
ATOM 668 C CA . LEU A 1 85 ? -8.469 -2.039 -1.404 1.00 95.19 85 LEU A CA 1
ATOM 669 C C . LEU A 1 85 ? -7.169 -2.304 -0.639 1.00 95.19 85 LEU A C 1
ATOM 671 O O . LEU A 1 85 ? -6.328 -3.064 -1.116 1.00 95.19 85 LEU A O 1
ATOM 675 N N . GLY A 1 86 ? -7.047 -1.766 0.576 1.00 94.19 86 GLY A N 1
ATOM 676 C CA . GLY A 1 86 ? -5.914 -1.989 1.470 1.00 94.19 86 GLY A CA 1
ATOM 677 C C . GLY A 1 86 ? -5.697 -3.465 1.804 1.00 94.19 86 GLY A C 1
ATOM 678 O O . GLY A 1 86 ? -4.581 -3.956 1.652 1.00 94.19 86 GLY A O 1
ATOM 679 N N . LYS A 1 87 ? -6.747 -4.212 2.173 1.00 94.25 87 LYS A N 1
ATOM 680 C CA . LYS A 1 87 ? -6.636 -5.664 2.428 1.00 94.25 87 LYS A CA 1
ATOM 681 C C . LYS A 1 87 ? -6.219 -6.443 1.179 1.00 94.25 87 LYS A C 1
ATOM 683 O O . LYS A 1 87 ? -5.386 -7.337 1.263 1.00 94.25 87 LYS A O 1
ATOM 688 N N . SER A 1 88 ? -6.751 -6.065 0.017 1.00 96.38 88 SER A N 1
ATOM 689 C CA . SER A 1 88 ? -6.382 -6.682 -1.262 1.00 96.38 88 SER A CA 1
ATOM 690 C C . SER A 1 88 ? -5.013 -6.227 -1.796 1.00 96.38 88 SER A C 1
ATOM 692 O O . SER A 1 88 ? -4.508 -6.802 -2.755 1.00 96.38 88 SER A O 1
ATOM 694 N N . SER A 1 89 ? -4.375 -5.212 -1.202 1.00 95.75 89 SER A N 1
ATOM 695 C CA . SER A 1 89 ? -3.148 -4.607 -1.748 1.00 95.75 89 SER A CA 1
ATOM 696 C C . SER A 1 89 ? -1.968 -5.582 -1.832 1.00 95.75 89 SER A C 1
ATOM 698 O O . SER A 1 89 ? -1.147 -5.469 -2.742 1.00 95.75 89 SER A O 1
ATOM 700 N N . TYR A 1 90 ? -1.910 -6.574 -0.937 1.00 94.19 90 TYR A N 1
ATOM 701 C CA . TYR A 1 90 ? -0.892 -7.623 -0.976 1.00 94.19 90 TYR A CA 1
ATOM 702 C C . TYR A 1 90 ? -1.024 -8.499 -2.227 1.00 94.19 90 TYR A C 1
ATOM 704 O O . TYR A 1 90 ? -0.057 -8.682 -2.966 1.00 94.19 90 TYR A O 1
ATOM 712 N N . ILE A 1 91 ? -2.234 -8.975 -2.526 1.00 95.38 91 ILE A N 1
ATOM 713 C CA . ILE A 1 91 ? -2.487 -9.766 -3.736 1.00 95.38 91 ILE A CA 1
ATOM 714 C C . ILE A 1 91 ? -2.244 -8.916 -4.976 1.00 95.38 91 ILE A C 1
ATOM 716 O O . ILE A 1 91 ? -1.592 -9.380 -5.908 1.00 95.38 91 ILE A O 1
ATOM 720 N N . PHE A 1 92 ? -2.694 -7.657 -4.961 1.00 96.44 92 PHE A N 1
ATOM 721 C CA . PHE A 1 92 ? -2.444 -6.707 -6.041 1.00 96.44 92 PHE A CA 1
ATOM 722 C C . PHE A 1 92 ? -0.945 -6.600 -6.331 1.00 96.44 92 PHE A C 1
ATOM 724 O O . PHE A 1 92 ? -0.539 -6.705 -7.485 1.00 96.44 92 PHE A O 1
ATOM 731 N N . TYR A 1 93 ? -0.116 -6.445 -5.294 1.00 94.94 93 TYR A N 1
ATOM 732 C CA . TYR A 1 93 ? 1.338 -6.384 -5.428 1.00 94.94 93 TYR A CA 1
ATOM 733 C C . TYR A 1 93 ? 1.912 -7.641 -6.096 1.00 94.94 93 TYR A C 1
ATOM 735 O O . TYR A 1 93 ? 2.729 -7.522 -7.014 1.00 94.94 93 TYR A O 1
ATOM 743 N N . LEU A 1 94 ? 1.459 -8.828 -5.679 1.00 93.94 94 LEU A N 1
ATOM 744 C CA . LEU A 1 94 ? 1.909 -10.100 -6.249 1.00 93.94 94 LEU A CA 1
ATOM 745 C C . LEU A 1 94 ? 1.551 -10.220 -7.734 1.00 93.94 94 LEU A C 1
ATOM 747 O O . LEU A 1 94 ? 2.412 -10.532 -8.556 1.00 93.94 94 LEU A O 1
ATOM 751 N N . ILE A 1 95 ? 0.299 -9.933 -8.096 1.00 95.06 95 ILE A N 1
ATOM 752 C CA . ILE A 1 95 ? -0.160 -10.086 -9.482 1.00 95.06 95 ILE A CA 1
ATOM 753 C C . ILE A 1 95 ? 0.381 -8.990 -10.400 1.00 95.06 95 ILE A C 1
ATOM 755 O O . ILE A 1 95 ? 0.693 -9.263 -11.558 1.00 95.06 95 ILE A O 1
ATOM 759 N N . HIS A 1 96 ? 0.523 -7.761 -9.894 1.00 94.12 96 HIS A N 1
ATOM 760 C CA . HIS A 1 96 ? 0.989 -6.617 -10.674 1.00 94.12 96 HIS A CA 1
ATOM 761 C C . HIS A 1 96 ? 2.476 -6.726 -11.026 1.00 94.12 96 HIS A C 1
ATOM 763 O O . HIS A 1 96 ? 2.887 -6.288 -12.097 1.00 94.12 96 HIS A O 1
ATOM 769 N N . LYS A 1 97 ? 3.290 -7.322 -10.149 1.00 92.25 97 LYS A N 1
ATOM 770 C CA . LYS A 1 97 ? 4.692 -7.631 -10.468 1.00 92.25 97 LYS A CA 1
ATOM 771 C C . LYS A 1 97 ? 4.867 -8.925 -11.268 1.00 92.25 97 LYS A C 1
ATOM 773 O O . LYS A 1 97 ? 5.976 -9.208 -11.711 1.00 92.25 97 LYS A O 1
ATOM 778 N N . GLY A 1 98 ? 3.805 -9.713 -11.422 1.00 91.38 98 GLY A N 1
ATOM 779 C CA . GLY A 1 98 ? 3.814 -10.977 -12.148 1.00 91.38 98 GLY A CA 1
ATOM 780 C C . GLY A 1 98 ? 3.572 -10.831 -13.653 1.00 91.38 98 GLY A C 1
ATOM 781 O O . GLY A 1 98 ? 3.707 -9.762 -14.245 1.00 91.38 98 GLY A O 1
ATOM 782 N N . PHE A 1 99 ? 3.173 -11.939 -14.282 1.00 92.12 99 PHE A N 1
ATOM 783 C CA . PHE A 1 99 ? 2.941 -12.011 -15.729 1.00 92.12 99 PHE A CA 1
ATOM 784 C C . PHE A 1 99 ? 1.600 -11.401 -16.180 1.00 92.12 99 PHE A C 1
ATOM 786 O O . PHE A 1 99 ? 1.441 -11.085 -17.358 1.00 92.12 99 PHE A O 1
ATOM 793 N N . ILE A 1 100 ? 0.635 -11.227 -15.267 1.00 92.81 100 ILE A N 1
ATOM 794 C CA . ILE A 1 100 ? -0.731 -10.781 -15.591 1.00 92.81 100 ILE A CA 1
ATOM 795 C C . ILE A 1 100 ? -0.743 -9.426 -16.327 1.00 92.81 100 ILE A C 1
ATOM 797 O O . ILE A 1 100 ? -1.351 -9.352 -17.397 1.00 92.81 100 ILE A O 1
ATOM 801 N N . PRO A 1 101 ? -0.061 -8.361 -15.853 1.00 93.12 101 PRO A N 1
ATOM 802 C CA . PRO A 1 101 ? -0.006 -7.104 -16.599 1.00 93.12 101 PRO A CA 1
ATOM 803 C C . PRO A 1 101 ? 0.624 -7.237 -17.986 1.00 93.12 101 PRO A C 1
ATOM 805 O O . PRO A 1 101 ? 0.139 -6.603 -18.919 1.00 93.12 101 PRO A O 1
ATOM 808 N N . ILE A 1 102 ? 1.673 -8.056 -18.138 1.00 92.19 102 ILE A N 1
ATOM 809 C CA . ILE A 1 102 ? 2.340 -8.278 -19.433 1.00 92.19 102 ILE A CA 1
ATOM 810 C C . ILE A 1 102 ? 1.360 -8.937 -20.411 1.00 92.19 102 ILE A C 1
ATOM 812 O O . ILE A 1 102 ? 1.236 -8.509 -21.558 1.00 92.19 102 ILE A O 1
ATOM 816 N N . PHE A 1 103 ? 0.610 -9.935 -19.938 1.00 93.50 103 PHE A N 1
ATOM 817 C CA . PHE A 1 103 ? -0.404 -10.618 -20.733 1.00 93.50 103 PHE A CA 1
ATOM 818 C C . PHE A 1 103 ? -1.526 -9.672 -21.187 1.00 93.50 103 PHE A C 1
ATOM 820 O O . PHE A 1 103 ? -1.878 -9.673 -22.368 1.00 93.50 103 PHE A O 1
ATOM 827 N N . ILE A 1 104 ? -2.056 -8.836 -20.285 1.00 92.31 104 ILE A N 1
ATOM 828 C CA . ILE A 1 104 ? -3.117 -7.864 -20.612 1.00 92.31 104 ILE A CA 1
ATOM 829 C C . ILE A 1 104 ? -2.599 -6.816 -21.604 1.00 92.31 104 ILE A C 1
ATOM 831 O O . ILE A 1 104 ? -3.285 -6.503 -22.578 1.00 92.31 104 ILE A O 1
ATOM 835 N N . ASN A 1 105 ? -1.386 -6.303 -21.383 1.00 92.88 105 ASN A N 1
ATOM 836 C CA . ASN A 1 105 ? -0.780 -5.282 -22.233 1.00 92.88 105 ASN A CA 1
ATOM 837 C C . ASN A 1 105 ? -0.584 -5.762 -23.677 1.00 92.88 105 ASN A C 1
ATOM 839 O O . ASN A 1 105 ? -0.802 -4.991 -24.607 1.00 92.88 105 ASN A O 1
ATOM 843 N N . ASN A 1 106 ? -0.177 -7.022 -23.853 1.00 91.75 106 ASN A N 1
ATOM 844 C CA . ASN A 1 106 ? 0.171 -7.559 -25.166 1.00 91.75 106 ASN A CA 1
ATOM 845 C C . ASN A 1 106 ? -1.037 -8.107 -25.939 1.00 91.75 106 ASN A C 1
ATOM 847 O O . ASN A 1 106 ? -1.018 -8.064 -27.164 1.00 91.75 106 ASN A O 1
ATOM 851 N N . ASN A 1 107 ? -2.069 -8.619 -25.255 1.00 91.50 107 ASN A N 1
ATOM 852 C CA . ASN A 1 107 ? -3.189 -9.312 -25.913 1.00 91.50 107 ASN A CA 1
ATOM 853 C C . ASN A 1 107 ? -4.513 -8.541 -25.897 1.00 91.50 107 ASN A C 1
ATOM 855 O O . ASN A 1 107 ? -5.371 -8.808 -26.732 1.00 91.50 107 ASN A O 1
ATOM 859 N N . ILE A 1 108 ? -4.717 -7.637 -24.933 1.00 91.44 108 ILE A N 1
ATOM 860 C CA . ILE A 1 108 ? -6.011 -6.972 -24.731 1.00 91.44 108 ILE A CA 1
ATOM 861 C C . ILE A 1 108 ? -5.890 -5.498 -25.082 1.00 91.44 108 ILE A C 1
ATOM 863 O O . ILE A 1 108 ? -6.500 -5.030 -26.040 1.00 91.44 108 ILE A O 1
ATOM 867 N N . TRP A 1 109 ? -5.125 -4.751 -24.283 1.00 89.25 109 TRP A N 1
ATOM 868 C CA . TRP A 1 109 ? -5.012 -3.309 -24.449 1.00 89.25 109 TRP A CA 1
ATOM 869 C C . TRP A 1 109 ? -3.799 -2.751 -23.707 1.00 89.25 109 TRP A C 1
ATOM 871 O O . TRP A 1 109 ? -3.613 -2.997 -22.516 1.00 89.25 109 TRP A O 1
ATOM 881 N N . SER A 1 110 ? -3.011 -1.923 -24.389 1.00 89.50 110 SER A N 1
ATOM 882 C CA . SER A 1 110 ? -1.773 -1.324 -23.878 1.00 89.50 110 SER A CA 1
ATOM 883 C C . SER A 1 110 ? -1.970 -0.061 -23.021 1.00 89.50 110 SER A C 1
ATOM 885 O O . SER A 1 110 ? -1.017 0.663 -22.720 1.00 89.50 110 SER A O 1
ATOM 887 N N . ASN A 1 111 ? -3.204 0.236 -22.597 1.00 93.38 111 ASN A N 1
ATOM 888 C CA . ASN A 1 111 ? -3.481 1.383 -21.735 1.00 93.38 111 ASN A CA 1
ATOM 889 C C . ASN A 1 111 ? -3.163 1.059 -20.262 1.00 93.38 111 ASN A C 1
ATOM 891 O O . ASN A 1 111 ? -3.825 0.240 -19.625 1.00 93.38 111 ASN A O 1
ATOM 895 N N . LYS A 1 112 ? -2.182 1.764 -19.684 1.00 91.81 112 LYS A N 1
ATOM 896 C CA . LYS A 1 112 ? -1.732 1.557 -18.295 1.00 91.81 112 LYS A CA 1
ATOM 897 C C . L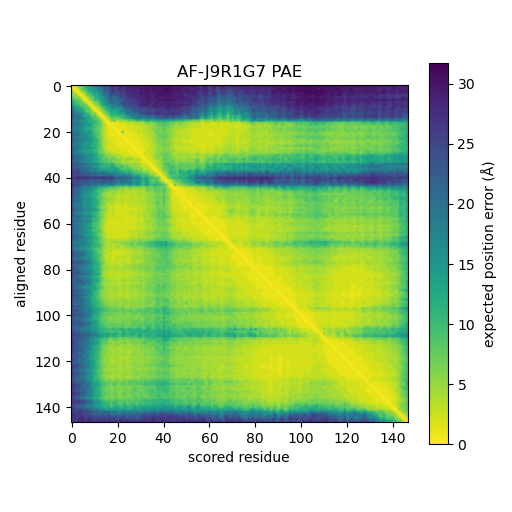YS A 1 112 ? -2.833 1.778 -17.253 1.00 91.81 112 LYS A C 1
ATOM 899 O O . LYS A 1 112 ? -2.868 1.051 -16.263 1.00 91.81 112 LYS A O 1
ATOM 904 N N . LEU A 1 113 ? -3.730 2.746 -17.464 1.00 93.88 113 LEU A N 1
ATOM 905 C CA . LEU A 1 113 ? -4.849 2.995 -16.545 1.00 93.88 113 LEU A CA 1
ATOM 906 C C . LEU A 1 113 ? -5.846 1.839 -16.574 1.00 93.88 113 LEU A C 1
ATOM 908 O O . LEU A 1 113 ? -6.303 1.394 -15.524 1.00 93.88 113 LEU A O 1
ATOM 912 N N . PHE A 1 114 ? -6.128 1.316 -17.767 1.00 93.50 114 PHE A N 1
ATOM 913 C CA . PHE A 1 114 ? -6.984 0.147 -17.926 1.00 93.50 114 PHE A CA 1
ATOM 914 C C . PHE A 1 114 ? -6.395 -1.068 -17.200 1.00 93.50 114 PHE A C 1
ATOM 916 O O . PHE A 1 114 ? -7.070 -1.667 -16.364 1.00 93.50 114 PHE A O 1
ATOM 923 N N . ILE A 1 115 ? -5.113 -1.371 -17.432 1.00 94.38 115 ILE A N 1
ATOM 924 C CA . ILE A 1 115 ? -4.408 -2.472 -16.755 1.00 94.38 115 ILE A CA 1
ATOM 925 C C . ILE A 1 115 ? -4.465 -2.298 -15.231 1.00 94.38 115 ILE A C 1
ATOM 927 O O . ILE A 1 115 ? -4.751 -3.253 -14.513 1.00 94.38 115 ILE A O 1
ATOM 931 N N . PHE A 1 116 ? -4.242 -1.083 -14.723 1.00 94.69 116 PHE A N 1
ATOM 932 C CA . PHE A 1 116 ? -4.294 -0.801 -13.288 1.00 94.69 116 PHE A CA 1
ATOM 933 C C . PHE A 1 116 ? -5.677 -1.075 -12.677 1.00 94.69 116 PHE A C 1
ATOM 935 O O . PHE A 1 116 ? -5.768 -1.726 -11.633 1.00 94.69 116 PHE A O 1
ATOM 942 N N . VAL A 1 117 ? -6.752 -0.612 -13.325 1.00 95.50 117 VAL A N 1
ATOM 943 C CA . VAL A 1 117 ? -8.130 -0.837 -12.857 1.00 95.50 117 VAL A CA 1
ATOM 944 C C . VAL A 1 117 ? -8.472 -2.326 -12.887 1.00 95.50 117 VAL A C 1
ATOM 946 O O . VAL A 1 117 ? -8.965 -2.862 -11.894 1.00 95.50 117 VAL A O 1
ATOM 949 N N . VAL A 1 118 ? -8.146 -3.014 -13.984 1.00 95.12 118 VAL A N 1
ATOM 950 C CA . VAL A 1 118 ? -8.389 -4.456 -14.137 1.00 95.12 118 VAL A CA 1
ATOM 951 C C . VAL A 1 118 ? -7.649 -5.257 -13.066 1.00 95.12 118 VAL A C 1
ATOM 953 O O . VAL A 1 118 ? -8.251 -6.109 -12.415 1.00 95.12 118 VAL A O 1
ATOM 956 N N . LEU A 1 119 ? -6.373 -4.956 -12.815 1.00 95.56 119 LEU A N 1
ATOM 957 C CA . LEU A 1 119 ? -5.595 -5.635 -11.777 1.00 95.56 119 LEU A CA 1
ATOM 958 C C . LEU A 1 119 ? -6.164 -5.404 -10.372 1.00 95.56 119 LEU A C 1
ATOM 960 O O . LEU A 1 119 ? -6.179 -6.334 -9.573 1.00 95.56 119 LEU A O 1
ATOM 964 N N . ASN A 1 120 ? -6.669 -4.208 -10.058 1.00 96.31 120 ASN A N 1
ATOM 965 C CA . ASN A 1 120 ? -7.328 -3.968 -8.768 1.00 96.31 120 ASN A CA 1
ATOM 966 C C . ASN A 1 120 ? -8.600 -4.811 -8.614 1.00 96.31 120 ASN A C 1
ATOM 968 O O . ASN A 1 120 ? -8.817 -5.402 -7.557 1.00 96.31 120 ASN A O 1
ATOM 972 N N . ILE A 1 121 ? -9.411 -4.917 -9.671 1.00 96.31 121 ILE A N 1
ATOM 973 C CA . ILE A 1 121 ? -10.614 -5.762 -9.662 1.00 96.31 121 ILE A CA 1
ATOM 974 C C . ILE A 1 121 ? -10.226 -7.229 -9.447 1.00 96.31 121 ILE A C 1
ATOM 976 O O . ILE A 1 121 ? -10.763 -7.872 -8.544 1.00 96.31 121 ILE A O 1
ATOM 980 N N . ILE A 1 122 ? -9.259 -7.740 -10.217 1.00 95.81 122 ILE A N 1
ATOM 981 C CA . ILE A 1 122 ? -8.747 -9.113 -10.075 1.00 95.81 122 ILE A CA 1
ATOM 982 C C . ILE A 1 122 ? -8.232 -9.344 -8.651 1.00 95.81 122 ILE A C 1
ATOM 984 O O . ILE A 1 122 ? -8.557 -10.357 -8.039 1.00 95.81 122 ILE A O 1
ATOM 988 N N . SER A 1 123 ? -7.489 -8.388 -8.093 1.00 96.69 123 SER A N 1
ATOM 989 C CA . SER A 1 123 ? -6.973 -8.475 -6.729 1.00 96.69 123 SER A CA 1
ATOM 990 C C . SER A 1 123 ? -8.082 -8.614 -5.683 1.00 96.69 123 SER A C 1
ATOM 992 O O . SER A 1 123 ? -8.014 -9.486 -4.817 1.00 96.69 123 SER A O 1
ATOM 994 N N . ILE A 1 124 ? -9.140 -7.801 -5.778 1.00 96.62 124 ILE A N 1
ATOM 995 C CA . ILE A 1 124 ? -10.285 -7.876 -4.860 1.00 96.62 124 ILE A CA 1
ATOM 996 C C . ILE A 1 124 ? -11.003 -9.227 -4.988 1.00 96.62 124 ILE A C 1
ATOM 998 O O . ILE A 1 124 ? -11.423 -9.797 -3.978 1.00 96.62 124 ILE A O 1
ATOM 1002 N N . VAL A 1 125 ? -11.146 -9.746 -6.211 1.00 96.50 125 VAL A N 1
ATOM 1003 C CA . VAL A 1 125 ? -11.760 -11.059 -6.465 1.00 96.50 125 VAL A CA 1
ATOM 1004 C C . VAL A 1 125 ? -10.924 -12.167 -5.824 1.00 96.50 125 VAL A C 1
ATOM 1006 O O . VAL A 1 125 ? -11.451 -12.933 -5.020 1.00 96.50 125 VAL A O 1
ATOM 1009 N N . LEU A 1 126 ? -9.619 -12.221 -6.097 1.00 95.38 126 LEU A N 1
ATOM 1010 C CA . LEU A 1 126 ? -8.723 -13.211 -5.488 1.00 95.38 126 LEU A CA 1
ATOM 1011 C C . LEU A 1 126 ? -8.701 -13.097 -3.959 1.00 95.38 126 LEU A C 1
ATOM 1013 O O . LEU A 1 126 ? -8.688 -14.115 -3.272 1.00 95.38 126 LEU A O 1
ATOM 1017 N N . PHE A 1 127 ? -8.754 -11.878 -3.421 1.00 95.62 127 PHE A N 1
ATOM 1018 C CA . PHE A 1 127 ? -8.811 -11.661 -1.978 1.00 95.62 127 PHE A CA 1
ATOM 1019 C C . PHE A 1 127 ? -10.036 -12.332 -1.353 1.00 95.62 127 PHE A C 1
ATOM 1021 O O . PHE A 1 127 ? -9.903 -13.090 -0.395 1.00 95.62 127 PHE A O 1
ATOM 1028 N N . LYS A 1 128 ? -11.223 -12.108 -1.924 1.00 95.00 128 LYS A N 1
ATOM 1029 C CA . LYS A 1 128 ? -12.475 -12.650 -1.378 1.00 95.00 128 LYS A CA 1
ATOM 1030 C C . LYS A 1 128 ? -12.629 -14.157 -1.584 1.00 95.00 128 LYS A C 1
ATOM 1032 O O . LYS A 1 128 ? -13.208 -14.820 -0.731 1.00 95.00 128 LYS A O 1
ATOM 1037 N N . TYR A 1 129 ? -12.156 -14.695 -2.709 1.00 95.69 129 TYR A N 1
ATOM 1038 C CA . TYR A 1 129 ? -12.387 -16.101 -3.070 1.00 95.69 129 TYR A CA 1
ATOM 1039 C C . TYR A 1 129 ? -11.239 -17.046 -2.718 1.00 95.69 129 TYR A C 1
ATOM 1041 O O . TYR A 1 129 ? -11.457 -18.253 -2.677 1.00 95.69 129 TYR A O 1
ATOM 1049 N N . ILE A 1 130 ? -10.033 -16.530 -2.475 1.00 94.50 130 ILE A N 1
ATOM 1050 C CA . ILE A 1 130 ? -8.856 -17.355 -2.184 1.00 94.50 130 ILE A CA 1
ATOM 1051 C C . ILE A 1 130 ? -8.271 -16.973 -0.829 1.00 94.50 130 ILE A C 1
ATOM 1053 O O . ILE A 1 130 ? -8.302 -17.781 0.092 1.00 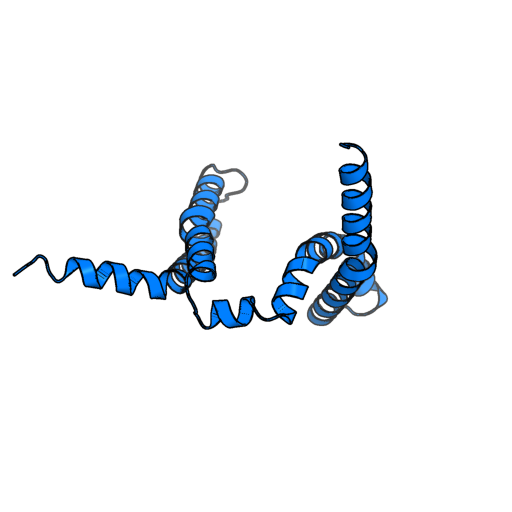94.50 130 ILE A O 1
ATOM 1057 N N . GLU A 1 131 ? -7.786 -15.743 -0.675 1.00 92.50 131 GLU A N 1
ATOM 1058 C CA . GLU A 1 131 ? -7.032 -15.338 0.521 1.00 92.50 131 GLU A CA 1
ATOM 1059 C C . GLU A 1 131 ? -7.868 -15.426 1.805 1.00 92.50 131 GLU A C 1
ATOM 1061 O O . GLU A 1 131 ? -7.469 -16.062 2.780 1.00 92.50 131 GLU A O 1
ATOM 1066 N N . GLU A 1 132 ? -9.055 -14.818 1.807 1.00 93.25 132 GLU A N 1
ATOM 1067 C CA . GLU A 1 132 ? -9.950 -14.805 2.964 1.00 93.25 132 GLU A CA 1
ATOM 1068 C C . GLU A 1 132 ? -10.414 -16.215 3.389 1.00 93.25 132 GLU A C 1
ATOM 1070 O O . GLU A 1 132 ? -10.246 -16.553 4.567 1.00 93.25 132 GLU A O 1
ATOM 1075 N N . PRO A 1 133 ? -10.928 -17.086 2.493 1.00 92.25 133 PRO A N 1
ATOM 1076 C CA . PRO A 1 133 ? -11.327 -18.437 2.885 1.00 92.25 133 PRO A CA 1
ATOM 1077 C C . PRO A 1 133 ? -10.143 -19.308 3.308 1.00 92.25 133 PRO A C 1
ATOM 1079 O O . PRO A 1 133 ? -10.272 -20.066 4.272 1.00 92.25 133 PRO A O 1
ATOM 1082 N N . VAL A 1 134 ? -8.983 -19.185 2.653 1.00 93.62 134 VAL A N 1
ATOM 1083 C CA . VAL A 1 134 ? -7.772 -19.927 3.040 1.00 93.62 134 VAL A CA 1
ATOM 1084 C C . VAL A 1 134 ? -7.302 -19.501 4.430 1.00 93.62 134 VAL A C 1
ATOM 1086 O O . VAL A 1 134 ? -7.037 -20.359 5.272 1.00 93.62 134 VAL A O 1
ATOM 1089 N N . ASN A 1 135 ? -7.275 -18.200 4.722 1.00 92.44 135 ASN A N 1
ATOM 1090 C CA . ASN A 1 135 ? -6.917 -17.692 6.047 1.00 92.44 135 ASN A CA 1
ATOM 1091 C C . ASN A 1 135 ? -7.863 -18.225 7.139 1.00 92.44 135 ASN A C 1
ATOM 1093 O O . ASN A 1 135 ? -7.420 -18.686 8.195 1.00 92.44 135 ASN A O 1
ATOM 1097 N N . LEU A 1 136 ? -9.175 -18.225 6.880 1.00 92.44 136 LEU A N 1
ATOM 1098 C CA . LEU A 1 136 ? -10.161 -18.791 7.806 1.00 92.44 136 LEU A CA 1
ATOM 1099 C C . LEU A 1 136 ? -9.968 -20.302 8.003 1.00 92.44 136 LEU A C 1
ATOM 1101 O O . LEU A 1 136 ? -10.054 -20.788 9.135 1.00 92.44 136 LEU A O 1
ATOM 1105 N N . TRP A 1 137 ? -9.669 -21.038 6.931 1.00 94.38 137 TRP A N 1
ATOM 1106 C CA . TRP A 1 137 ? -9.399 -22.474 6.980 1.00 94.38 137 TRP A CA 1
ATOM 1107 C C . TRP A 1 137 ? -8.152 -22.794 7.816 1.00 94.38 137 TRP A C 1
ATOM 1109 O O . TRP A 1 137 ? -8.226 -23.616 8.732 1.00 94.38 137 TRP A O 1
ATOM 1119 N N . ILE A 1 138 ? -7.040 -22.088 7.583 1.00 93.06 138 ILE A N 1
ATOM 1120 C CA . ILE A 1 138 ? -5.797 -22.242 8.356 1.00 93.06 138 ILE A CA 1
ATOM 1121 C C . ILE A 1 138 ? -6.066 -21.972 9.840 1.00 93.06 138 ILE A C 1
ATOM 1123 O O . ILE A 1 138 ? -5.777 -22.820 10.686 1.00 93.06 138 ILE A O 1
ATOM 1127 N N . ARG A 1 139 ? -6.686 -20.835 10.179 1.00 91.75 139 ARG A N 1
ATOM 1128 C CA . ARG A 1 139 ? -6.962 -20.478 11.583 1.00 91.75 139 ARG A CA 1
ATOM 1129 C C . ARG A 1 139 ? -7.819 -21.523 12.295 1.00 91.75 139 ARG A C 1
ATOM 1131 O O . ARG A 1 139 ? -7.541 -21.849 13.448 1.00 91.75 139 ARG A O 1
ATOM 1138 N N . LYS A 1 140 ? -8.825 -22.079 11.613 1.00 92.56 140 LYS A N 1
ATOM 1139 C CA . LYS A 1 140 ? -9.677 -23.141 12.166 1.00 92.56 140 LYS A CA 1
ATOM 1140 C C . LYS A 1 140 ? -8.885 -24.415 12.472 1.00 92.56 140 LYS A C 1
ATOM 1142 O O . LYS A 1 140 ? -9.086 -25.004 13.531 1.00 92.56 140 LYS A O 1
ATOM 1147 N N . ASN A 1 141 ? -7.997 -24.836 11.574 1.00 88.06 141 ASN A N 1
ATOM 1148 C CA . ASN A 1 141 ? -7.247 -26.084 11.736 1.00 88.06 141 ASN A CA 1
ATOM 1149 C C . ASN A 1 141 ? -6.176 -25.985 12.829 1.00 88.06 141 ASN A C 1
ATOM 1151 O O . ASN A 1 141 ? -6.049 -26.901 13.636 1.00 88.06 141 ASN A O 1
ATOM 1155 N N . TYR A 1 142 ? -5.459 -24.862 12.915 1.00 84.81 142 TYR A N 1
ATOM 1156 C CA . TYR A 1 142 ? -4.419 -24.679 13.935 1.00 84.81 142 TYR A CA 1
ATOM 1157 C C . TYR A 1 142 ? -4.987 -24.362 15.323 1.00 84.81 142 TYR A C 1
ATOM 1159 O O . TYR A 1 142 ? -4.431 -24.810 16.320 1.00 84.81 142 TYR A O 1
ATOM 1167 N N . SER A 1 143 ? -6.125 -23.663 15.418 1.00 73.94 143 SER A N 1
ATOM 1168 C CA . SER A 1 143 ? -6.785 -23.437 16.714 1.00 73.94 143 SER A CA 1
ATOM 1169 C C . SER A 1 143 ? -7.370 -24.717 17.314 1.00 73.94 143 SER A C 1
ATOM 1171 O O . SER A 1 143 ? -7.541 -24.784 18.526 1.00 73.94 143 SER A O 1
ATOM 1173 N N . LYS A 1 144 ? -7.708 -25.713 16.486 1.00 58.38 144 LYS A N 1
ATOM 1174 C CA . LYS A 1 144 ? -8.281 -26.985 16.942 1.00 58.38 144 LYS A CA 1
ATOM 1175 C C . LYS A 1 144 ? -7.222 -27.973 17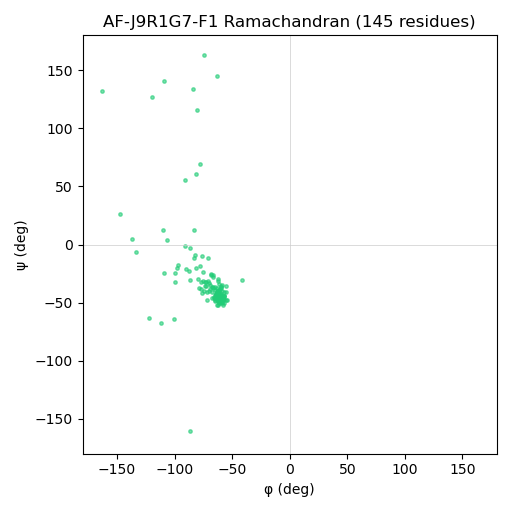.446 1.00 58.38 144 LYS A C 1
ATOM 1177 O O . LYS A 1 144 ? -7.574 -28.882 18.178 1.00 58.38 144 LYS A O 1
ATOM 1182 N N . ASN A 1 145 ? -5.955 -27.793 17.067 1.00 58.72 145 ASN A N 1
ATOM 1183 C CA . ASN A 1 145 ? -4.864 -28.717 17.395 1.00 58.72 145 ASN A CA 1
ATOM 1184 C C . ASN A 1 145 ? -4.133 -28.383 18.714 1.00 58.72 145 ASN A C 1
ATOM 1186 O O . ASN A 1 145 ? -3.203 -29.090 19.083 1.00 58.72 145 ASN A O 1
ATOM 1190 N N . ASN A 1 146 ? -4.536 -27.302 19.396 1.00 56.81 146 ASN A N 1
ATOM 1191 C CA . ASN A 1 146 ? -3.968 -26.837 20.670 1.00 56.81 146 ASN A CA 1
ATOM 1192 C C . ASN A 1 146 ? -4.930 -27.016 21.870 1.00 56.81 146 ASN A C 1
ATOM 1194 O O . ASN A 1 146 ? -4.667 -26.457 22.933 1.00 56.81 146 ASN A O 1
ATOM 1198 N N . ASN A 1 147 ? -6.022 -27.771 21.694 1.00 46.97 147 ASN A N 1
ATOM 1199 C CA . ASN A 1 147 ? -6.940 -28.231 22.746 1.00 46.97 147 ASN A CA 1
ATOM 1200 C C . ASN A 1 147 ? -7.007 -29.759 22.719 1.00 46.97 147 ASN A C 1
ATOM 1202 O O . ASN A 1 147 ? -7.284 -30.342 23.787 1.00 46.97 147 ASN A O 1
#

Sequence (147 aa):
MLVSKQSKSIHILKDKVTYVGIGFILVYLIGMQYFRAIFDLKYDPAVFVSMGALSLLGIAPLLWGLIHERTFISKILSAPFMVLLGKSSYIFYLIHKGFIPIFINNNIWSNKLFIFVVLNIISIVLFKYIEEPVNLWIRKNYSKNNN

Organism: NCBI:txid1228997

Secondary structure (DSSP, 8-state):
--SHHHHHHHHHHTTTHHHHHHHHHHHHHHHHHHHHHHS--SS-HHHHHHHHHIIIIIIHHHHHHHHH---HHHHHHTSHHHHHHHHHHHHHHHHHTSSHHHHHHHHT---HHHHHHHHHHHHHHHIIIIIHHHHHHHHHHHHHTT-